Protein AF-W7ATM6-F1 (afdb_monomer_lite)

Radius of gyration: 23.84 Å; chains: 1; bounding box: 84×64×41 Å

Sequence (150 aa):
MFTNIPIAEKISKAQNNLKATQLSTTKANVATNAFDISTGWSVLKYSSDLNVPVQNTFLQGRKIQMPNGDQYNTAYINFANIGNSVFKAQKVFKLEKGKTYNFTWYYQVHVLGGSQASISFNGDVKTATPIDTNNMDDLLPKPYKKNDCS

Foldseek 3Di:
DDDDDDDDDDDDDDPPPPPDQPQDFDDWDDDPDLPQAQTQKTWRGKDFPVPDDVCVQWHGQDWDAAPVGDIDGHTDGDPPPRHDMDTDMDHDRDDDPPDDDDDWDWDADADADPDKDWDDDPNNIDIQDHDDVVDSVNVDTDTDDDDPDD

InterPro domains:
  IPR057034 FNG domain [PF24424] (34-130)

Secondary structure (DSSP, 8-state):
-------------------------PPPPPPSSTT-TTS--EEEEEEETT---HHHHEEEEEEEE-TTS-EEEEEEE--SS--SEEEEEE----PPTT-------EE-----TT--EEEEETTEEEEEPP--TT-GGGGSPEEP-TT---

Structure (mmCIF, N/CA/C/O backbone):
data_AF-W7ATM6-F1
#
_entry.id   AF-W7ATM6-F1
#
loop_
_atom_site.group_PDB
_atom_site.id
_atom_site.type_symbol
_atom_site.label_atom_id
_atom_site.label_alt_id
_atom_site.label_comp_id
_atom_site.label_asym_id
_atom_site.label_entity_id
_atom_site.label_seq_id
_atom_site.pdbx_PDB_ins_code
_atom_site.Cartn_x
_atom_site.Cartn_y
_atom_site.Cartn_z
_atom_site.occupancy
_atom_site.B_iso_or_equiv
_atom_site.auth_seq_id
_atom_site.auth_comp_id
_atom_site.auth_asym_id
_atom_site.auth_atom_id
_atom_site.pdbx_PDB_model_num
ATOM 1 N N . MET A 1 1 ? 65.827 -41.569 -6.349 1.00 37.41 1 MET A N 1
ATOM 2 C CA . MET A 1 1 ? 64.673 -41.170 -5.519 1.00 37.41 1 MET A CA 1
ATOM 3 C C . MET A 1 1 ? 63.421 -41.450 -6.328 1.00 37.41 1 MET A C 1
ATOM 5 O O . MET A 1 1 ? 63.225 -40.800 -7.343 1.00 37.41 1 MET A O 1
ATOM 9 N N . PHE A 1 2 ? 62.647 -42.460 -5.937 1.00 31.86 2 PHE A N 1
ATOM 10 C CA . PHE A 1 2 ? 61.343 -42.768 -6.523 1.00 31.86 2 PHE A CA 1
ATOM 11 C C . PHE A 1 2 ? 60.300 -42.534 -5.434 1.00 31.86 2 PHE A C 1
ATOM 13 O O . PHE A 1 2 ? 60.451 -43.076 -4.341 1.00 31.86 2 PHE A O 1
ATOM 20 N N . THR A 1 3 ? 59.272 -41.735 -5.707 1.00 31.97 3 THR A N 1
ATOM 21 C CA . THR A 1 3 ? 58.129 -41.582 -4.801 1.00 31.97 3 THR A CA 1
ATOM 22 C C . THR A 1 3 ? 56.830 -41.812 -5.562 1.00 31.97 3 THR A C 1
ATOM 24 O O . THR A 1 3 ? 56.414 -40.982 -6.363 1.00 31.97 3 THR A O 1
ATOM 27 N N . ASN A 1 4 ? 56.274 -42.994 -5.299 1.00 31.73 4 ASN A N 1
ATOM 28 C CA . ASN A 1 4 ? 54.874 -43.385 -5.115 1.00 31.73 4 ASN A CA 1
ATOM 29 C C . ASN A 1 4 ? 53.749 -42.710 -5.922 1.00 31.73 4 ASN A C 1
ATOM 31 O O . ASN A 1 4 ? 53.476 -41.522 -5.793 1.00 31.73 4 ASN A O 1
ATOM 35 N N . ILE A 1 5 ? 52.967 -43.571 -6.582 1.00 39.66 5 ILE A N 1
ATOM 36 C CA . ILE A 1 5 ? 51.536 -43.382 -6.880 1.00 39.66 5 ILE A CA 1
ATOM 37 C C . ILE A 1 5 ? 50.728 -43.773 -5.617 1.00 39.66 5 ILE A C 1
ATOM 39 O O . ILE A 1 5 ? 51.183 -44.635 -4.859 1.00 39.66 5 ILE A O 1
ATOM 43 N N . PRO A 1 6 ? 49.525 -43.210 -5.393 1.00 39.78 6 PRO A N 1
ATOM 44 C CA . PRO A 1 6 ? 48.350 -44.077 -5.516 1.00 39.78 6 PRO A CA 1
ATOM 45 C C . PRO A 1 6 ? 47.139 -43.435 -6.218 1.00 39.78 6 PRO A C 1
ATOM 47 O O . PRO A 1 6 ? 46.889 -42.235 -6.158 1.00 39.78 6 PRO A O 1
ATOM 50 N N . ILE A 1 7 ? 46.383 -44.319 -6.867 1.00 41.22 7 ILE A N 1
ATOM 51 C CA . ILE A 1 7 ? 45.044 -44.153 -7.442 1.00 41.22 7 ILE A CA 1
ATOM 52 C C . ILE A 1 7 ? 44.004 -44.182 -6.305 1.00 41.22 7 ILE A C 1
ATOM 54 O O . ILE A 1 7 ? 44.121 -45.023 -5.416 1.00 41.22 7 ILE A O 1
ATOM 58 N N . ALA A 1 8 ? 42.956 -43.351 -6.370 1.00 36.97 8 ALA A N 1
ATOM 59 C CA . ALA A 1 8 ? 41.676 -43.601 -5.694 1.00 36.97 8 ALA A CA 1
ATOM 60 C C . ALA A 1 8 ? 40.500 -42.953 -6.456 1.00 36.97 8 ALA A C 1
ATOM 62 O O . ALA A 1 8 ? 40.632 -41.893 -7.063 1.00 36.97 8 ALA A O 1
ATOM 63 N N . GLU A 1 9 ? 39.374 -43.661 -6.448 1.00 30.31 9 GLU A N 1
ATOM 64 C CA . GLU A 1 9 ? 38.207 -43.600 -7.334 1.00 30.31 9 GLU A CA 1
ATOM 65 C C . GLU A 1 9 ? 37.175 -42.480 -7.061 1.00 30.31 9 GLU A C 1
ATOM 67 O O . GLU A 1 9 ? 37.136 -41.898 -5.983 1.00 30.31 9 GLU A O 1
ATOM 72 N N . LYS A 1 10 ? 36.310 -42.259 -8.078 1.00 34.34 10 LYS A N 1
ATOM 73 C CA . LYS A 1 10 ? 34.868 -41.877 -8.088 1.00 34.34 10 LYS A CA 1
ATOM 74 C C . LYS A 1 10 ? 34.275 -41.255 -6.803 1.00 34.34 10 LYS A C 1
ATOM 76 O O . LYS A 1 10 ? 34.378 -41.804 -5.720 1.00 34.34 10 LYS A O 1
ATOM 81 N N . ILE A 1 11 ? 33.451 -40.206 -6.909 1.00 30.16 11 ILE A N 1
ATOM 82 C CA . ILE A 1 11 ? 31.983 -40.316 -7.082 1.00 30.16 11 ILE A CA 1
ATOM 83 C C . ILE A 1 11 ? 31.399 -38.949 -7.504 1.00 30.16 11 ILE A C 1
ATOM 85 O O . ILE A 1 11 ? 31.775 -37.898 -6.992 1.00 30.16 11 ILE A O 1
ATOM 89 N N . SER A 1 12 ? 30.434 -39.003 -8.427 1.00 31.70 12 SER A N 1
ATOM 90 C CA . SER A 1 12 ? 29.615 -37.910 -8.966 1.00 31.70 12 SER A CA 1
ATOM 91 C C . SER A 1 12 ? 28.931 -37.028 -7.919 1.00 31.70 12 SER A C 1
ATOM 93 O O . SER A 1 12 ? 28.413 -37.563 -6.942 1.00 31.70 12 SER A O 1
ATOM 95 N N . LYS A 1 13 ? 28.698 -35.750 -8.244 1.00 29.31 13 LYS A N 1
ATOM 96 C CA . LYS A 1 13 ? 27.449 -35.054 -7.888 1.00 29.31 13 LYS A CA 1
ATOM 97 C C . LYS A 1 13 ? 27.060 -34.078 -8.997 1.00 29.31 13 LYS A C 1
ATOM 99 O O . LYS A 1 13 ? 27.710 -33.060 -9.206 1.00 29.31 13 LYS A O 1
ATOM 104 N N . ALA A 1 14 ? 25.983 -34.427 -9.698 1.00 33.41 14 ALA A N 1
ATOM 105 C CA . ALA A 1 14 ? 25.214 -33.518 -10.529 1.00 33.41 14 ALA A CA 1
ATOM 106 C C . ALA A 1 14 ? 2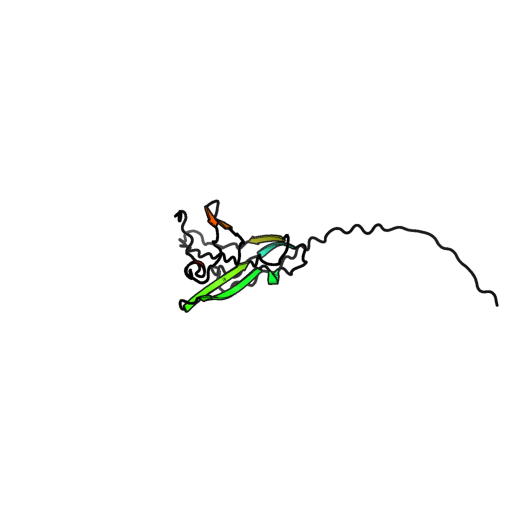4.828 -32.282 -9.702 1.00 33.41 14 ALA A C 1
ATOM 108 O O . ALA A 1 14 ? 24.161 -32.399 -8.670 1.00 33.41 14 ALA A O 1
ATOM 109 N N . GLN A 1 15 ? 25.255 -31.101 -10.142 1.00 32.75 15 GLN A N 1
ATOM 110 C CA . GLN A 1 15 ? 24.774 -29.839 -9.594 1.00 32.75 15 GLN A CA 1
ATOM 111 C C . GLN A 1 15 ? 23.375 -29.577 -10.155 1.00 32.75 15 GLN A C 1
ATOM 113 O O . GLN A 1 15 ? 23.194 -28.896 -11.161 1.00 32.75 15 GLN A O 1
ATOM 118 N N . ASN A 1 16 ? 22.373 -30.149 -9.489 1.00 33.19 16 ASN A N 1
ATOM 119 C CA . ASN A 1 16 ? 20.997 -29.684 -9.588 1.00 33.19 16 ASN A CA 1
ATOM 120 C C . ASN A 1 16 ? 20.947 -28.244 -9.059 1.00 33.19 16 ASN A C 1
ATOM 122 O O . ASN A 1 16 ? 20.846 -28.026 -7.852 1.00 33.19 16 ASN A O 1
ATOM 126 N N . ASN A 1 17 ? 21.018 -27.259 -9.957 1.00 36.03 17 ASN A N 1
ATOM 127 C CA . ASN A 1 17 ? 20.677 -25.869 -9.659 1.00 36.03 17 ASN A CA 1
ATOM 128 C C . ASN A 1 17 ? 19.161 -25.762 -9.446 1.00 36.03 17 ASN A C 1
ATOM 130 O O . ASN A 1 17 ? 18.405 -25.315 -10.308 1.00 36.03 17 ASN A O 1
ATOM 134 N N . LEU A 1 18 ? 18.706 -26.192 -8.271 1.00 35.28 18 LEU A N 1
ATOM 135 C CA . LEU A 1 18 ? 17.411 -25.798 -7.742 1.00 35.28 18 LEU A CA 1
ATOM 136 C C . LEU A 1 18 ? 17.492 -24.300 -7.437 1.00 35.28 18 LEU A C 1
ATOM 138 O O . LEU A 1 18 ? 18.167 -23.896 -6.492 1.00 35.28 18 LEU A O 1
ATOM 142 N N . LYS A 1 19 ? 16.822 -23.480 -8.261 1.00 38.47 19 LYS A N 1
ATOM 143 C CA . LYS A 1 19 ? 16.559 -22.061 -7.980 1.00 38.47 19 LYS A CA 1
ATOM 144 C C . LYS A 1 19 ? 16.073 -21.948 -6.536 1.00 38.47 19 LYS A C 1
ATOM 146 O O . LYS A 1 19 ? 14.965 -22.378 -6.214 1.00 38.47 19 LYS A O 1
ATOM 151 N N . ALA A 1 20 ? 16.926 -21.407 -5.671 1.00 40.81 20 ALA A N 1
ATOM 152 C CA . ALA A 1 20 ? 16.620 -21.199 -4.270 1.00 40.81 20 ALA A CA 1
ATOM 153 C C . ALA A 1 20 ? 15.422 -20.249 -4.176 1.00 40.81 20 ALA A C 1
ATOM 155 O O . ALA A 1 20 ? 15.539 -19.043 -4.372 1.00 40.81 20 ALA A O 1
ATOM 156 N N . THR A 1 21 ? 14.246 -20.802 -3.892 1.00 38.72 21 THR A N 1
ATOM 157 C CA . THR A 1 21 ? 13.105 -20.009 -3.443 1.00 38.72 21 THR A CA 1
ATOM 158 C C . THR A 1 21 ? 13.448 -19.564 -2.027 1.00 38.72 21 THR A C 1
ATOM 160 O O . THR A 1 21 ? 13.240 -20.312 -1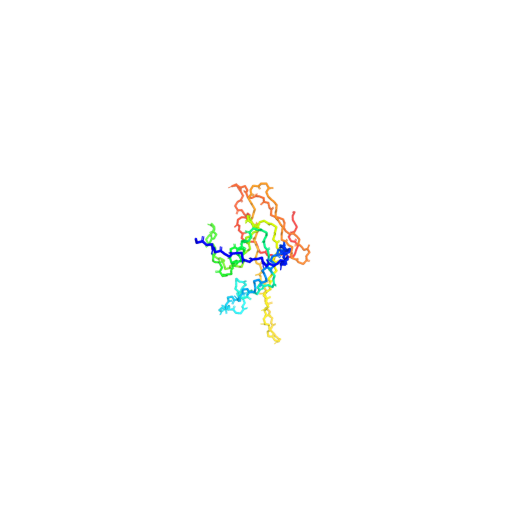.074 1.00 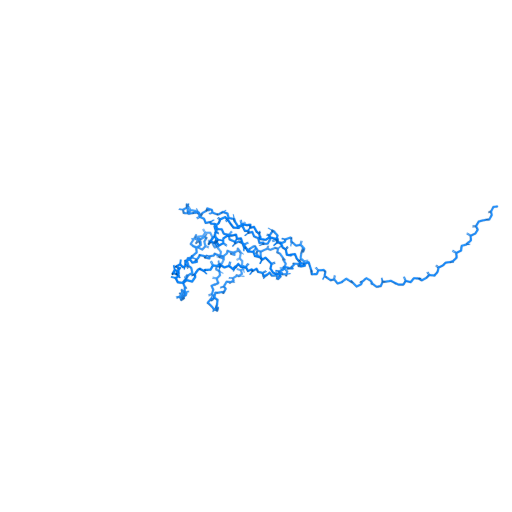38.72 21 THR A O 1
ATOM 163 N N . GLN A 1 22 ? 14.060 -18.387 -1.880 1.00 45.69 22 GLN A N 1
ATOM 164 C CA . GLN A 1 22 ? 14.281 -17.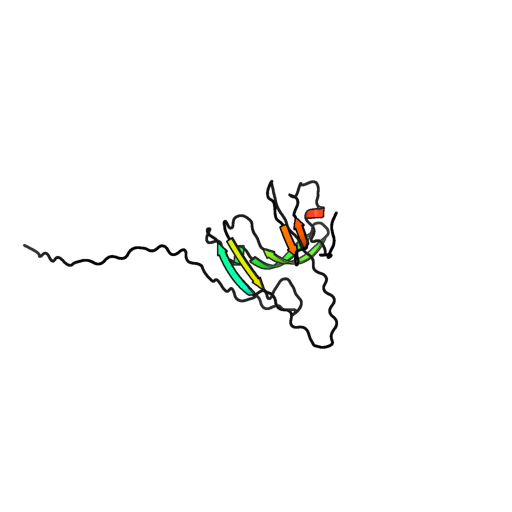792 -0.565 1.00 45.69 22 GLN A CA 1
ATOM 165 C C . GLN A 1 22 ? 12.920 -17.436 0.035 1.00 45.69 22 GLN A C 1
ATOM 167 O O . GLN A 1 22 ? 12.322 -16.417 -0.295 1.00 45.69 22 GLN A O 1
ATOM 172 N N . LEU A 1 23 ? 12.415 -18.293 0.923 1.00 41.19 23 LEU A N 1
ATOM 173 C CA . LEU A 1 23 ? 11.274 -17.977 1.771 1.00 41.19 23 LEU A CA 1
ATOM 174 C C . LEU A 1 23 ? 11.743 -16.977 2.843 1.00 41.19 23 LEU A C 1
ATOM 176 O O . LEU A 1 23 ? 12.021 -17.331 3.985 1.00 41.19 23 LEU A O 1
ATOM 180 N N . SER A 1 24 ? 11.918 -15.715 2.457 1.00 47.84 24 SER A N 1
ATOM 181 C CA . SER A 1 24 ? 12.296 -14.647 3.380 1.00 47.84 24 SER A CA 1
ATOM 182 C C . SER A 1 24 ? 11.059 -14.171 4.139 1.00 47.84 24 SER A C 1
ATOM 184 O O . SER A 1 24 ? 10.384 -13.226 3.733 1.00 47.84 24 SER A O 1
ATOM 186 N N . THR A 1 25 ? 10.741 -14.824 5.257 1.00 44.78 25 THR A N 1
ATOM 187 C CA . THR A 1 25 ? 9.828 -14.263 6.261 1.00 44.78 25 THR A CA 1
ATOM 188 C C . THR A 1 25 ? 10.548 -13.150 7.016 1.00 44.78 25 THR A C 1
ATOM 190 O O . THR A 1 25 ? 11.182 -13.385 8.045 1.00 44.78 25 THR A O 1
ATOM 193 N N . THR A 1 26 ? 10.485 -11.925 6.496 1.00 55.53 26 THR A N 1
ATOM 194 C CA . THR A 1 26 ? 10.943 -10.740 7.230 1.00 55.53 26 THR A CA 1
ATOM 195 C C . THR A 1 26 ? 9.950 -10.433 8.346 1.00 55.53 26 THR A C 1
ATOM 197 O O . THR A 1 26 ? 8.742 -10.337 8.112 1.00 55.53 26 THR A O 1
ATOM 200 N N . LYS A 1 27 ? 10.460 -10.306 9.575 1.00 53.97 27 LYS A N 1
ATOM 201 C CA . LYS A 1 27 ? 9.676 -9.988 10.774 1.00 53.97 27 LYS A CA 1
ATOM 202 C C . LYS A 1 27 ? 8.977 -8.635 10.574 1.00 53.97 27 LYS A C 1
ATOM 204 O O . LYS A 1 27 ? 9.615 -7.676 10.153 1.00 53.97 27 LYS A O 1
ATOM 209 N N . ALA A 1 28 ? 7.672 -8.571 10.840 1.00 60.31 28 ALA A N 1
ATOM 210 C CA . ALA A 1 28 ? 6.888 -7.347 10.690 1.00 60.31 28 ALA A CA 1
ATOM 211 C C . ALA A 1 28 ? 7.460 -6.216 11.564 1.00 60.31 28 ALA A C 1
ATOM 213 O O . ALA A 1 28 ? 7.780 -6.445 12.734 1.00 60.31 28 ALA A O 1
ATOM 214 N N . ASN A 1 29 ? 7.545 -4.995 11.026 1.00 61.12 29 ASN A N 1
ATOM 215 C CA . ASN A 1 29 ? 7.821 -3.815 11.846 1.00 61.12 29 ASN A CA 1
ATOM 216 C C . ASN A 1 29 ? 6.666 -3.638 12.839 1.00 61.12 29 ASN A C 1
ATOM 218 O O . ASN A 1 29 ? 5.500 -3.637 12.434 1.00 61.12 29 ASN A O 1
ATOM 222 N N . VAL A 1 30 ? 6.987 -3.530 14.133 1.00 62.09 30 VAL A N 1
ATOM 223 C CA . VAL A 1 30 ? 5.987 -3.394 15.201 1.00 62.09 30 VAL A CA 1
ATOM 224 C C . VAL A 1 30 ? 5.215 -2.095 14.981 1.00 62.09 30 VAL A C 1
ATOM 226 O O . VAL A 1 30 ? 5.798 -1.014 14.980 1.00 62.09 30 VAL A O 1
ATOM 229 N N . ALA A 1 31 ? 3.906 -2.210 14.766 1.00 61.72 31 ALA A N 1
ATOM 230 C CA . ALA A 1 31 ? 3.038 -1.054 14.605 1.00 61.72 31 ALA A CA 1
ATOM 231 C C . ALA A 1 31 ? 2.904 -0.321 15.948 1.00 61.72 31 ALA A C 1
ATOM 233 O O . ALA A 1 31 ? 2.556 -0.933 16.957 1.00 61.72 31 ALA A O 1
ATOM 234 N N . THR A 1 32 ? 3.162 0.985 15.962 1.00 62.91 32 THR A N 1
ATOM 235 C CA . THR A 1 32 ? 2.968 1.842 17.146 1.00 62.91 32 THR A CA 1
ATOM 236 C C . THR A 1 32 ? 1.495 2.197 17.367 1.00 62.91 32 THR A C 1
ATOM 238 O O . THR A 1 32 ? 1.093 2.506 18.484 1.00 62.91 32 THR A O 1
ATOM 241 N N . ASN A 1 33 ? 0.676 2.101 16.316 1.00 77.56 33 ASN A N 1
ATOM 242 C CA . ASN A 1 33 ? -0.778 2.228 16.341 1.00 77.56 33 ASN A CA 1
ATOM 243 C C . ASN A 1 33 ? -1.394 1.002 15.647 1.00 77.56 33 ASN A C 1
ATOM 245 O O . ASN A 1 33 ? -1.015 0.663 14.525 1.00 77.56 33 ASN A O 1
ATOM 249 N N . ALA A 1 34 ? -2.363 0.347 16.295 1.00 77.50 34 ALA A N 1
ATOM 250 C CA . ALA A 1 34 ? -3.016 -0.859 15.781 1.00 77.50 34 ALA A CA 1
ATOM 251 C C . ALA A 1 34 ? -3.678 -0.665 14.400 1.00 77.50 34 ALA A C 1
ATOM 253 O O . ALA A 1 34 ? -3.799 -1.628 13.638 1.00 77.50 34 ALA A O 1
ATOM 254 N N . PHE A 1 35 ? -4.058 0.570 14.062 1.00 83.62 35 PHE A N 1
ATOM 255 C CA . PHE A 1 35 ? -4.716 0.927 12.804 1.00 83.62 35 PHE A CA 1
ATOM 256 C C . PHE A 1 35 ? -3.797 1.594 11.775 1.00 83.62 35 PHE A C 1
ATOM 258 O O . PHE A 1 35 ? -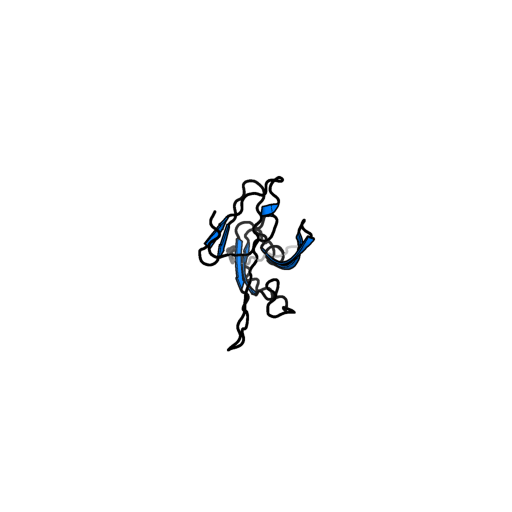4.256 1.919 10.683 1.00 83.62 35 PHE A O 1
ATOM 265 N N . ASP A 1 36 ? -2.504 1.761 12.063 1.00 87.75 36 ASP A N 1
ATOM 266 C CA . ASP A 1 36 ? -1.559 2.279 11.072 1.00 87.75 36 ASP A CA 1
ATOM 267 C C . ASP A 1 36 ? -1.362 1.257 9.941 1.00 87.75 36 ASP A C 1
ATOM 269 O O . ASP A 1 36 ? -0.761 0.195 10.128 1.00 87.75 36 ASP A O 1
ATOM 273 N N . ILE A 1 37 ? -1.892 1.573 8.757 1.00 88.06 37 ILE A N 1
ATOM 274 C CA . ILE A 1 37 ? -1.793 0.737 7.555 1.00 88.06 37 ILE A CA 1
ATOM 275 C C . ILE A 1 37 ? -0.365 0.644 7.021 1.00 88.06 37 ILE A C 1
ATOM 277 O O . ILE A 1 37 ? -0.061 -0.288 6.285 1.00 88.06 37 ILE A O 1
ATOM 281 N N . SER A 1 38 ? 0.528 1.567 7.374 1.00 92.38 38 SER A N 1
ATOM 282 C CA . SER A 1 38 ? 1.876 1.594 6.810 1.00 92.38 38 SER A CA 1
ATOM 283 C C . SER A 1 38 ? 2.807 0.527 7.391 1.00 92.38 38 SER A C 1
ATOM 285 O O . SER A 1 38 ? 3.789 0.157 6.751 1.00 92.38 38 SER A O 1
ATOM 287 N N . THR A 1 39 ? 2.498 -0.002 8.576 1.00 93.12 39 THR A N 1
ATOM 288 C CA . THR A 1 39 ? 3.345 -0.936 9.337 1.00 93.12 39 THR A CA 1
ATOM 289 C C . THR A 1 39 ? 2.597 -2.219 9.714 1.00 93.12 39 THR A C 1
ATOM 291 O O . THR A 1 39 ? 1.407 -2.367 9.433 1.00 93.12 39 THR A O 1
ATOM 294 N N . GLY A 1 40 ? 3.268 -3.187 10.345 1.00 91.81 40 GLY A N 1
ATOM 295 C CA . GLY A 1 40 ? 2.641 -4.420 10.838 1.00 91.81 40 GLY A CA 1
ATOM 296 C C . GLY A 1 40 ? 2.228 -5.429 9.759 1.00 91.81 40 GLY A C 1
ATOM 297 O O . GLY A 1 40 ? 1.383 -6.285 10.022 1.00 91.81 40 GLY A O 1
ATOM 298 N N . TRP A 1 41 ? 2.795 -5.343 8.555 1.00 94.50 41 TRP A N 1
ATOM 299 C CA . TRP A 1 41 ? 2.603 -6.340 7.504 1.00 94.50 41 TRP A CA 1
ATOM 300 C C . TRP A 1 41 ? 3.573 -7.505 7.671 1.00 94.50 41 TRP A C 1
ATOM 302 O O . TRP A 1 41 ? 4.777 -7.315 7.862 1.00 94.50 41 TRP A O 1
ATOM 312 N N . SER A 1 42 ? 3.048 -8.714 7.520 1.00 94.38 42 SER A N 1
ATOM 313 C CA . SER A 1 42 ? 3.822 -9.948 7.423 1.00 94.38 42 SER A CA 1
ATOM 314 C C . SER A 1 42 ? 4.009 -10.310 5.955 1.00 94.38 42 SER A C 1
ATOM 316 O O . SER A 1 42 ? 3.022 -10.499 5.242 1.00 94.38 42 SER A O 1
ATOM 318 N N . VAL A 1 43 ? 5.257 -10.421 5.495 1.00 95.50 43 VAL A N 1
ATOM 319 C CA . VAL A 1 43 ? 5.547 -10.955 4.158 1.00 95.50 43 VAL A CA 1
ATOM 320 C C . VAL A 1 43 ? 5.428 -12.474 4.219 1.00 95.50 43 VAL A C 1
ATOM 322 O O . VAL A 1 43 ? 6.178 -13.141 4.925 1.00 95.50 43 VAL A O 1
ATOM 325 N N . LEU A 1 44 ? 4.447 -13.009 3.498 1.00 95.88 44 LEU A N 1
ATOM 326 C CA . LEU A 1 44 ? 4.110 -14.432 3.469 1.00 95.88 44 LEU A CA 1
ATOM 327 C C . LEU A 1 44 ? 4.865 -15.180 2.368 1.00 95.88 44 LEU A C 1
ATOM 329 O O . LEU A 1 44 ? 5.130 -16.372 2.495 1.00 95.88 44 LEU A O 1
ATOM 333 N N . LYS A 1 45 ? 5.160 -14.497 1.258 1.00 95.38 45 LYS A N 1
ATOM 334 C CA . LYS A 1 45 ? 5.908 -15.055 0.132 1.00 95.38 45 LYS A CA 1
ATOM 335 C C . LYS A 1 45 ? 6.648 -13.941 -0.584 1.00 95.38 45 LYS A C 1
ATOM 337 O O . LYS A 1 45 ? 6.056 -12.906 -0.881 1.00 95.38 45 LYS A O 1
ATOM 342 N N . TYR A 1 46 ? 7.906 -14.190 -0.907 1.00 95.06 46 TYR A N 1
ATOM 343 C CA . TYR A 1 46 ? 8.673 -13.346 -1.800 1.00 95.06 46 TYR A CA 1
ATOM 344 C C . TYR A 1 46 ? 9.651 -14.193 -2.614 1.00 95.06 46 TYR A C 1
ATOM 346 O O . TYR A 1 46 ? 10.237 -15.133 -2.086 1.00 95.06 46 TYR A O 1
ATOM 354 N N . SER A 1 47 ? 9.803 -13.882 -3.894 1.00 94.00 47 SER A N 1
ATOM 355 C CA . SER A 1 47 ? 10.860 -14.413 -4.756 1.00 94.00 47 SER A CA 1
ATOM 356 C C . SER A 1 47 ? 11.084 -13.447 -5.912 1.00 94.00 47 SER A C 1
ATOM 358 O O . SER A 1 47 ? 10.103 -12.916 -6.425 1.00 94.00 47 SER A O 1
ATOM 360 N N . SER A 1 48 ? 12.330 -13.282 -6.345 1.00 94.38 48 SER A N 1
ATOM 361 C CA . SER A 1 48 ? 12.736 -12.503 -7.521 1.00 94.38 48 SER A CA 1
ATOM 362 C C . SER A 1 48 ? 13.836 -13.274 -8.248 1.00 94.38 48 SER A C 1
ATOM 364 O O . SER A 1 48 ? 14.733 -13.811 -7.596 1.00 94.38 48 SER A O 1
ATOM 366 N N . ASP A 1 49 ? 13.785 -13.341 -9.577 1.00 95.38 49 ASP A N 1
ATOM 367 C CA . ASP A 1 49 ? 14.853 -13.944 -10.388 1.00 95.38 49 ASP A CA 1
ATOM 368 C C . ASP A 1 49 ? 16.122 -13.077 -10.479 1.00 95.38 49 ASP A C 1
ATOM 370 O O . ASP A 1 49 ? 17.181 -13.582 -10.849 1.00 95.38 49 ASP A O 1
ATOM 374 N N . LEU A 1 50 ? 16.041 -11.809 -10.067 1.00 94.06 50 LEU A N 1
ATOM 375 C CA . LEU A 1 50 ? 17.169 -10.882 -9.966 1.00 94.06 50 LEU A CA 1
ATOM 376 C C . LEU A 1 50 ? 17.799 -10.841 -8.565 1.00 94.06 50 LEU A C 1
ATOM 378 O O . LEU A 1 50 ? 18.662 -10.005 -8.308 1.00 94.06 50 LEU A O 1
ATOM 382 N N . ASN A 1 51 ? 17.377 -11.720 -7.646 1.00 89.44 51 ASN A N 1
ATOM 383 C CA . ASN A 1 51 ? 17.846 -11.761 -6.253 1.00 89.44 51 ASN A CA 1
ATOM 384 C C . ASN A 1 51 ? 17.728 -10.409 -5.518 1.00 89.44 51 ASN A C 1
ATOM 386 O O . ASN A 1 51 ? 18.495 -10.126 -4.595 1.00 89.44 51 ASN A O 1
ATOM 390 N N . VAL A 1 52 ? 16.768 -9.563 -5.910 1.00 92.38 52 VAL A N 1
ATOM 391 C CA . VAL A 1 52 ? 16.521 -8.288 -5.227 1.00 92.38 52 VAL A CA 1
ATOM 392 C C . VAL A 1 52 ? 16.021 -8.587 -3.813 1.00 92.38 52 VAL A C 1
ATOM 394 O O . VAL A 1 52 ? 15.062 -9.345 -3.675 1.00 92.38 52 VAL A O 1
ATOM 397 N N . PRO A 1 53 ? 16.605 -8.009 -2.751 1.00 92.25 53 PRO A N 1
ATOM 398 C CA . PRO A 1 53 ? 16.135 -8.247 -1.392 1.00 92.25 53 PRO A CA 1
ATOM 399 C C . PRO A 1 53 ? 14.707 -7.741 -1.165 1.00 92.25 53 PRO A C 1
ATOM 401 O O . PRO A 1 53 ? 14.331 -6.676 -1.653 1.00 92.25 53 PRO A O 1
ATOM 404 N N . VAL A 1 54 ? 13.921 -8.459 -0.359 1.00 93.19 54 VAL A N 1
ATOM 405 C CA . VAL A 1 54 ? 12.517 -8.099 -0.079 1.00 93.19 54 VAL A CA 1
ATOM 406 C C . VAL A 1 54 ? 12.367 -6.694 0.502 1.00 93.19 54 VAL A C 1
ATOM 408 O O . VAL A 1 54 ? 11.409 -6.006 0.171 1.00 93.19 54 VAL A O 1
ATOM 411 N N . GLN A 1 55 ? 13.325 -6.232 1.307 1.00 92.00 55 GLN A N 1
ATOM 412 C CA . GLN A 1 55 ? 13.324 -4.883 1.875 1.00 92.00 55 GLN A CA 1
ATOM 413 C C . GLN A 1 55 ? 13.483 -3.771 0.826 1.00 92.00 55 GLN A C 1
ATOM 415 O O . GLN A 1 55 ? 13.129 -2.633 1.103 1.00 92.00 55 GLN A O 1
ATOM 420 N N . ASN A 1 56 ? 13.975 -4.087 -0.375 1.00 91.12 56 ASN A N 1
ATOM 421 C CA . ASN A 1 56 ? 14.049 -3.137 -1.489 1.00 91.12 56 ASN A CA 1
ATOM 422 C C . ASN A 1 56 ? 12.766 -3.159 -2.338 1.00 91.12 56 ASN A C 1
ATOM 424 O O . ASN A 1 56 ? 12.484 -2.209 -3.066 1.00 91.12 56 ASN A O 1
ATOM 428 N N . THR A 1 57 ? 11.986 -4.237 -2.236 1.00 93.19 57 THR A N 1
ATOM 429 C CA . THR A 1 57 ? 10.710 -4.420 -2.937 1.00 93.19 57 THR A CA 1
ATOM 430 C C . THR A 1 57 ? 9.538 -3.926 -2.094 1.00 93.19 57 THR A C 1
ATOM 432 O O . THR A 1 57 ? 8.616 -3.331 -2.635 1.00 93.19 57 THR A O 1
ATOM 435 N N . PHE A 1 58 ? 9.550 -4.137 -0.777 1.00 95.75 58 PHE A N 1
ATOM 436 C CA . PHE A 1 58 ? 8.448 -3.782 0.114 1.00 95.75 58 PHE A CA 1
ATOM 437 C C . PHE A 1 58 ? 8.924 -2.964 1.314 1.00 95.75 58 PHE A C 1
ATOM 439 O O . PHE A 1 58 ? 9.634 -3.462 2.189 1.00 95.75 58 PHE A O 1
ATOM 446 N N . LEU A 1 59 ? 8.480 -1.710 1.366 1.00 94.06 59 LEU A N 1
ATOM 447 C CA . LEU A 1 59 ? 8.789 -0.759 2.426 1.00 94.06 59 LEU A CA 1
ATOM 448 C C . LEU A 1 59 ? 7.562 -0.550 3.311 1.00 94.06 59 LEU A C 1
ATOM 450 O O . LEU A 1 59 ? 6.469 -0.266 2.825 1.00 94.06 59 LEU A O 1
ATOM 454 N N . GLN A 1 60 ? 7.760 -0.650 4.621 1.00 94.19 60 GLN A N 1
ATOM 455 C CA . GLN A 1 60 ? 6.745 -0.363 5.632 1.00 94.19 60 GLN A CA 1
ATOM 456 C C . GLN A 1 60 ? 7.103 0.921 6.381 1.00 94.19 60 GLN A C 1
ATOM 458 O O . GLN A 1 60 ? 8.277 1.163 6.654 1.00 94.19 60 GLN A O 1
ATOM 463 N N . GLY A 1 61 ? 6.102 1.717 6.752 1.00 92.44 61 GLY A N 1
ATOM 464 C CA . GLY A 1 61 ? 6.288 2.962 7.501 1.00 92.44 61 GLY A CA 1
ATOM 465 C C . GLY A 1 61 ? 6.912 4.089 6.677 1.00 92.44 61 GLY A C 1
ATOM 466 O O . GLY A 1 61 ? 7.504 5.008 7.244 1.00 92.44 61 GLY A O 1
ATOM 467 N N . ARG A 1 62 ? 6.818 4.027 5.341 1.00 90.94 62 ARG A N 1
ATOM 468 C CA . ARG A 1 62 ? 7.387 5.056 4.467 1.00 90.94 62 ARG A CA 1
ATOM 469 C C . ARG A 1 62 ? 6.533 6.317 4.547 1.00 90.94 62 ARG A C 1
ATOM 471 O O . ARG A 1 62 ? 5.365 6.296 4.160 1.00 90.94 62 ARG A O 1
ATOM 478 N N . LYS A 1 63 ? 7.136 7.415 4.995 1.00 90.62 63 LYS A N 1
ATOM 479 C CA . LYS A 1 63 ? 6.535 8.749 4.938 1.00 90.62 63 LYS A CA 1
ATOM 480 C C . LYS A 1 63 ? 6.743 9.349 3.556 1.00 90.62 63 LYS A C 1
ATOM 482 O O . LYS A 1 63 ? 7.861 9.325 3.041 1.00 90.62 63 LYS A O 1
ATOM 487 N N . ILE A 1 64 ? 5.681 9.880 2.971 1.00 88.06 64 ILE A N 1
ATOM 488 C CA . ILE A 1 64 ? 5.734 10.630 1.717 1.00 88.06 64 ILE A CA 1
ATOM 489 C C . ILE A 1 64 ? 5.064 11.982 1.922 1.00 88.06 64 ILE A C 1
ATOM 491 O O . ILE A 1 64 ? 4.037 12.062 2.592 1.00 88.06 64 ILE A O 1
ATOM 495 N N . GLN A 1 65 ? 5.663 13.022 1.352 1.00 88.06 65 GLN A N 1
ATOM 496 C CA . GLN A 1 65 ? 5.081 14.353 1.267 1.00 88.06 65 GLN A CA 1
ATOM 497 C C . GLN A 1 65 ? 4.752 14.627 -0.196 1.00 88.06 65 GLN A C 1
ATOM 499 O O . GLN A 1 65 ? 5.600 14.429 -1.068 1.00 88.06 65 GLN A O 1
ATOM 504 N N . MET A 1 66 ? 3.517 15.034 -0.451 1.00 83.69 66 MET A N 1
ATOM 505 C CA . MET A 1 66 ? 3.021 15.322 -1.790 1.00 83.69 66 MET A CA 1
ATOM 506 C C . MET A 1 66 ? 3.264 16.786 -2.176 1.00 83.69 66 MET A C 1
ATOM 508 O O . MET A 1 66 ? 3.437 17.627 -1.290 1.00 83.69 66 MET A O 1
ATOM 512 N N . PRO A 1 67 ? 3.247 17.126 -3.480 1.00 79.44 67 PRO A N 1
ATOM 513 C CA . PRO A 1 67 ? 3.399 18.509 -3.942 1.00 79.44 67 PRO A CA 1
ATOM 514 C C . PRO A 1 67 ? 2.370 19.483 -3.348 1.00 79.44 67 PRO A C 1
ATOM 516 O O . PRO A 1 67 ? 2.670 20.659 -3.172 1.00 79.44 67 PRO A O 1
ATOM 519 N N . ASN A 1 68 ? 1.179 18.992 -2.992 1.00 81.81 68 ASN A N 1
ATOM 520 C CA . ASN A 1 68 ? 0.130 19.771 -2.331 1.00 81.81 68 ASN A CA 1
ATOM 521 C C . ASN A 1 68 ? 0.371 19.994 -0.819 1.00 81.81 68 ASN A C 1
ATOM 523 O O . ASN A 1 68 ? -0.438 20.645 -0.165 1.00 81.81 68 ASN A O 1
ATOM 527 N N . GLY A 1 69 ? 1.465 19.465 -0.259 1.00 85.50 69 GLY A N 1
ATOM 528 C CA . GLY A 1 69 ? 1.830 19.587 1.154 1.00 85.50 69 GLY A CA 1
ATOM 529 C C . GLY A 1 69 ? 1.332 18.451 2.052 1.00 85.50 69 GLY A C 1
ATOM 530 O O . GLY A 1 69 ? 1.813 18.336 3.182 1.00 85.50 69 GLY A O 1
ATOM 531 N N . ASP A 1 70 ? 0.443 17.583 1.564 1.00 86.88 70 ASP A N 1
ATOM 532 C CA . ASP A 1 70 ? -0.089 16.470 2.351 1.00 86.88 70 ASP A CA 1
ATOM 533 C C . ASP A 1 70 ? 1.000 15.452 2.703 1.00 86.88 70 ASP A C 1
ATOM 535 O O . ASP A 1 70 ? 1.902 15.168 1.909 1.00 86.88 70 ASP A O 1
ATOM 539 N N . GLN A 1 71 ? 0.877 14.843 3.884 1.00 89.44 71 GLN A N 1
ATOM 540 C CA . GLN A 1 71 ? 1.771 13.785 4.346 1.00 89.44 71 GLN A CA 1
ATOM 541 C C . GLN A 1 71 ? 1.019 12.471 4.528 1.00 89.44 71 GLN A C 1
ATOM 543 O O . GLN A 1 71 ? -0.012 12.418 5.197 1.00 89.44 71 GLN A O 1
ATOM 548 N N . TYR A 1 72 ? 1.584 11.390 3.993 1.00 88.00 72 TYR A N 1
ATOM 549 C CA . TYR A 1 72 ? 1.008 10.051 4.086 1.00 88.00 72 TYR A CA 1
ATOM 550 C C . TYR A 1 72 ? 2.025 9.059 4.656 1.00 88.00 72 TYR A C 1
ATOM 552 O O . TYR A 1 72 ? 3.189 9.031 4.251 1.00 88.00 72 TYR A O 1
ATOM 560 N N . ASN A 1 73 ? 1.566 8.196 5.563 1.00 90.12 73 ASN A N 1
ATOM 561 C CA . ASN A 1 73 ? 2.294 6.995 5.964 1.00 90.12 73 ASN A CA 1
ATOM 562 C C . ASN A 1 73 ? 1.856 5.843 5.059 1.00 90.12 73 ASN A C 1
ATOM 564 O O . ASN A 1 73 ? 0.665 5.550 4.958 1.00 90.12 73 ASN A O 1
ATOM 568 N N . THR A 1 74 ? 2.806 5.166 4.420 1.00 91.56 74 THR A N 1
ATOM 569 C CA . THR A 1 74 ? 2.506 4.183 3.373 1.00 91.56 74 THR A CA 1
ATOM 570 C C . THR A 1 74 ? 3.217 2.853 3.576 1.00 91.56 74 THR A C 1
ATOM 572 O O . THR A 1 74 ? 4.361 2.788 4.034 1.00 91.56 74 THR A O 1
ATOM 575 N N . ALA A 1 75 ? 2.511 1.781 3.218 1.00 93.69 75 ALA A N 1
ATOM 576 C CA . ALA A 1 75 ? 3.116 0.509 2.861 1.00 93.69 75 ALA A CA 1
ATOM 577 C C . ALA A 1 75 ? 3.285 0.519 1.339 1.00 93.69 75 ALA A C 1
ATOM 579 O O . ALA A 1 75 ? 2.309 0.677 0.607 1.00 93.69 75 ALA A O 1
ATOM 580 N N . TYR A 1 76 ? 4.524 0.418 0.872 1.00 93.06 76 TYR A N 1
ATOM 581 C CA . TYR A 1 76 ? 4.891 0.661 -0.518 1.00 93.06 76 TYR A CA 1
ATOM 582 C C . TYR A 1 76 ? 5.516 -0.584 -1.136 1.00 93.06 76 TYR A C 1
ATOM 584 O O . TYR A 1 76 ? 6.418 -1.177 -0.547 1.00 93.06 76 TYR A O 1
ATOM 592 N N . ILE A 1 77 ? 5.060 -0.944 -2.335 1.00 92.81 77 ILE A N 1
ATOM 593 C CA . ILE A 1 77 ? 5.636 -2.018 -3.142 1.00 92.81 77 ILE A CA 1
ATOM 594 C C . ILE A 1 77 ? 6.295 -1.385 -4.370 1.00 92.81 77 ILE A C 1
ATOM 596 O O . ILE A 1 77 ? 5.610 -0.790 -5.200 1.00 92.81 77 ILE A O 1
ATOM 600 N N . ASN A 1 78 ? 7.610 -1.542 -4.501 1.00 90.38 78 ASN A N 1
ATOM 601 C CA . ASN A 1 78 ? 8.310 -1.314 -5.755 1.00 90.38 78 ASN A CA 1
ATOM 602 C C . ASN A 1 78 ? 8.141 -2.547 -6.646 1.00 90.38 78 ASN A C 1
ATOM 604 O O . ASN A 1 78 ? 8.557 -3.635 -6.266 1.00 90.38 78 ASN A O 1
ATOM 608 N N . PHE A 1 79 ? 7.581 -2.376 -7.838 1.00 86.75 79 PHE A N 1
ATOM 609 C CA . PHE A 1 79 ? 7.478 -3.439 -8.842 1.00 86.75 79 PHE A CA 1
ATOM 610 C C . PHE A 1 79 ? 8.345 -3.172 -10.083 1.00 86.75 79 PHE A C 1
ATOM 612 O O . PHE A 1 79 ? 8.283 -3.927 -11.050 1.00 86.75 79 PHE A O 1
ATOM 619 N N . ALA A 1 80 ? 9.182 -2.129 -10.059 1.00 86.69 80 ALA A N 1
ATOM 620 C CA . ALA A 1 80 ? 10.128 -1.819 -11.126 1.00 86.69 80 ALA A CA 1
ATOM 621 C C . ALA A 1 80 ? 11.507 -2.441 -10.852 1.00 86.69 80 ALA A C 1
ATOM 623 O O . ALA A 1 80 ? 11.992 -2.425 -9.720 1.00 86.69 80 ALA A O 1
ATOM 624 N N . ASN A 1 81 ? 12.165 -2.937 -11.907 1.00 87.50 81 ASN A N 1
ATOM 625 C CA . ASN A 1 81 ? 13.530 -3.485 -11.870 1.00 87.50 81 ASN A CA 1
ATOM 626 C C . ASN A 1 81 ? 13.737 -4.652 -10.883 1.00 87.50 81 ASN A C 1
ATOM 628 O O . ASN A 1 81 ? 14.840 -4.856 -10.382 1.00 87.50 81 ASN A O 1
ATOM 632 N N . ILE A 1 82 ? 12.686 -5.434 -10.616 1.00 90.50 82 ILE A N 1
ATOM 633 C CA . ILE A 1 82 ? 12.741 -6.627 -9.750 1.00 90.50 82 ILE A CA 1
ATOM 634 C C . ILE A 1 82 ? 12.642 -7.948 -10.529 1.00 90.50 82 ILE A C 1
ATOM 636 O O . ILE A 1 82 ? 12.566 -9.016 -9.924 1.00 90.50 82 ILE A O 1
ATOM 640 N N . GLY A 1 83 ? 12.630 -7.877 -11.863 1.00 89.38 83 GLY A N 1
ATOM 641 C CA . GLY A 1 83 ? 12.479 -9.034 -12.745 1.00 89.38 83 GLY A CA 1
ATOM 642 C C . GLY A 1 83 ? 11.156 -9.769 -12.538 1.00 89.38 83 GLY A C 1
ATOM 643 O O . GLY A 1 83 ? 10.166 -9.174 -12.101 1.00 89.38 83 GLY A O 1
ATOM 644 N N . ASN A 1 84 ? 11.130 -11.070 -12.827 1.00 92.31 84 ASN A N 1
ATOM 645 C CA . ASN A 1 84 ? 9.953 -11.887 -12.550 1.00 92.31 84 ASN A CA 1
ATOM 646 C C . ASN A 1 84 ? 9.900 -12.187 -11.057 1.00 92.31 84 ASN A C 1
ATOM 648 O O . ASN A 1 84 ? 10.704 -12.957 -10.522 1.00 92.31 84 ASN A O 1
ATOM 652 N N . SER A 1 85 ? 8.929 -11.572 -10.390 1.00 92.62 85 SER A N 1
ATOM 653 C CA . SER A 1 85 ? 8.791 -11.652 -8.945 1.00 92.62 85 SER A CA 1
ATOM 654 C C . SER A 1 85 ? 7.413 -12.128 -8.512 1.00 92.62 85 SER A C 1
ATOM 656 O O . SER A 1 85 ? 6.400 -11.855 -9.150 1.00 92.62 85 SER A O 1
ATOM 658 N N . VAL A 1 86 ? 7.375 -12.814 -7.373 1.00 94.56 86 VAL A N 1
ATOM 659 C CA . VAL A 1 86 ? 6.142 -13.138 -6.653 1.00 94.56 86 VAL A CA 1
ATOM 660 C C . VAL A 1 86 ? 6.232 -12.478 -5.293 1.00 94.56 86 VAL A C 1
ATOM 662 O O . VAL A 1 86 ? 7.216 -12.669 -4.586 1.00 94.56 86 VAL A O 1
ATOM 665 N N . PHE A 1 87 ? 5.199 -11.741 -4.904 1.00 94.44 87 PHE A N 1
ATOM 666 C CA . PHE A 1 87 ? 5.109 -11.103 -3.596 1.00 94.44 87 PHE A CA 1
ATOM 667 C C . PHE A 1 87 ? 3.719 -11.326 -2.997 1.00 94.44 87 PHE A C 1
ATOM 669 O O . PHE A 1 87 ? 2.704 -11.178 -3.676 1.00 94.44 87 PHE A O 1
ATOM 676 N N . LYS A 1 88 ? 3.668 -11.692 -1.716 1.00 95.50 88 LYS A N 1
ATOM 677 C CA . LYS A 1 88 ? 2.438 -11.799 -0.929 1.00 95.50 88 LYS A CA 1
ATOM 678 C C . LYS A 1 88 ? 2.710 -11.288 0.477 1.00 95.50 88 LYS A C 1
ATOM 680 O O . LYS A 1 88 ? 3.586 -11.819 1.158 1.00 95.50 88 LYS A O 1
ATOM 685 N N . ALA A 1 89 ? 1.913 -10.332 0.936 1.00 95.94 89 ALA A N 1
ATOM 686 C CA . ALA A 1 89 ? 1.934 -9.848 2.310 1.00 95.94 89 ALA A CA 1
ATOM 687 C C . ALA A 1 89 ? 0.521 -9.770 2.892 1.00 95.94 89 ALA A C 1
ATOM 689 O O . ALA A 1 89 ? -0.468 -9.738 2.159 1.00 95.94 89 ALA A O 1
ATOM 690 N N . GLN A 1 90 ? 0.435 -9.762 4.218 1.00 95.00 90 GLN A N 1
ATOM 691 C CA . GLN A 1 90 ? -0.821 -9.664 4.950 1.00 95.00 90 GLN A CA 1
ATOM 692 C C . GLN A 1 90 ? -0.658 -8.771 6.177 1.00 95.00 90 GLN A C 1
ATOM 694 O O . GLN A 1 90 ? 0.308 -8.901 6.928 1.00 95.00 90 GLN A O 1
ATOM 699 N N . LYS A 1 91 ? -1.652 -7.916 6.410 1.00 92.06 91 LYS A N 1
ATOM 700 C CA . LYS A 1 91 ? -1.879 -7.237 7.683 1.00 92.06 91 LYS A CA 1
ATOM 701 C C . LYS A 1 91 ? -3.234 -7.676 8.225 1.00 92.06 91 LYS A C 1
ATOM 703 O O . LYS A 1 91 ? -4.202 -7.776 7.475 1.00 92.06 91 LYS A O 1
ATOM 708 N N . VAL A 1 92 ? -3.289 -7.949 9.524 1.00 90.75 92 VAL A N 1
ATOM 709 C CA . VAL A 1 92 ? -4.518 -8.329 10.227 1.00 90.75 92 VAL A CA 1
ATOM 710 C C . VAL A 1 92 ? -4.833 -7.250 11.253 1.00 90.75 92 VAL A C 1
ATOM 712 O O . VAL A 1 92 ? -4.020 -6.976 12.134 1.00 90.75 92 VAL A O 1
ATOM 715 N N . PHE A 1 93 ? -6.016 -6.651 11.145 1.00 87.75 93 PHE A N 1
ATOM 716 C CA . PHE A 1 93 ? -6.540 -5.722 12.143 1.00 87.75 93 PHE A CA 1
ATOM 717 C C . PHE A 1 93 ? -7.354 -6.504 13.171 1.00 87.75 93 PHE A C 1
ATOM 719 O O . PHE A 1 93 ? -8.295 -7.211 12.816 1.00 87.75 93 PHE A O 1
ATOM 726 N N . LYS A 1 94 ? -6.992 -6.388 14.450 1.00 89.50 94 LYS A N 1
ATOM 727 C CA . LYS A 1 94 ? -7.789 -6.947 15.547 1.00 89.50 94 LYS A CA 1
ATOM 728 C C . LYS A 1 94 ? -8.851 -5.922 15.929 1.00 89.50 94 LYS A C 1
ATOM 730 O O . LYS A 1 94 ? -8.508 -4.846 16.405 1.00 89.50 94 LYS A O 1
ATOM 735 N N . LEU A 1 95 ? -10.116 -6.250 15.683 1.00 89.12 95 LEU A N 1
ATOM 736 C CA . LEU A 1 95 ? -11.258 -5.396 16.004 1.00 89.12 95 LEU A CA 1
ATOM 737 C C . LEU A 1 95 ? -11.949 -5.901 17.268 1.00 89.12 95 LEU A C 1
ATOM 739 O O . LEU A 1 95 ? -12.051 -7.110 17.486 1.00 89.12 95 LEU A O 1
ATOM 743 N N . GLU A 1 96 ? -12.435 -4.979 18.091 1.00 92.25 96 GLU A N 1
ATOM 744 C CA . GLU A 1 96 ? -13.181 -5.318 19.298 1.00 92.25 96 GLU A CA 1
ATOM 745 C C . GLU A 1 96 ? -14.659 -5.558 18.982 1.00 92.25 96 GLU A C 1
ATOM 747 O O . GLU A 1 96 ? -15.273 -4.875 18.157 1.00 92.25 96 GLU A O 1
ATOM 752 N N . LYS A 1 97 ? -15.257 -6.528 19.679 1.00 95.75 97 LYS A N 1
ATOM 753 C CA . LYS A 1 97 ? -16.681 -6.840 19.541 1.00 95.75 97 LYS A CA 1
ATOM 754 C C . LYS A 1 97 ? -17.534 -5.642 19.981 1.00 95.75 97 LYS A C 1
ATOM 756 O O . LYS A 1 97 ? -17.309 -5.074 21.043 1.00 95.75 97 LYS A O 1
ATOM 761 N N . GLY A 1 98 ? -18.556 -5.310 19.190 1.00 96.75 98 GLY A N 1
ATOM 762 C CA . GLY A 1 98 ? -19.522 -4.250 19.510 1.00 96.75 98 GLY A CA 1
ATOM 763 C C . GLY A 1 98 ? -19.044 -2.827 19.206 1.00 96.75 98 GLY A C 1
ATOM 764 O O . GLY A 1 98 ? -19.724 -1.874 19.578 1.00 96.75 98 GLY A O 1
ATOM 765 N N . LYS A 1 99 ? -17.895 -2.665 18.539 1.00 95.44 99 LYS A N 1
ATOM 766 C CA . LYS A 1 99 ? -17.389 -1.366 18.084 1.00 95.44 99 LYS A CA 1
ATOM 767 C C . LYS A 1 99 ? -17.658 -1.163 16.594 1.00 95.44 99 LYS A C 1
ATOM 769 O O . LYS A 1 99 ? -17.553 -2.096 15.801 1.00 95.44 99 LYS A O 1
ATOM 774 N N . THR A 1 100 ? -17.951 0.080 16.227 1.00 93.94 100 THR A N 1
ATOM 775 C CA . THR A 1 100 ? -18.059 0.517 14.832 1.00 93.94 100 THR A CA 1
ATOM 776 C C . THR A 1 100 ? -16.749 1.166 14.409 1.00 93.94 100 THR A C 1
ATOM 778 O O . THR A 1 100 ? -16.228 2.026 15.118 1.00 93.94 100 THR A O 1
ATOM 781 N N . TYR A 1 101 ? -16.237 0.777 13.243 1.00 88.06 101 TYR A N 1
ATOM 782 C CA . TYR A 1 101 ? -15.013 1.321 12.660 1.00 88.06 101 TYR A CA 1
ATOM 783 C C . TYR A 1 101 ? -15.306 1.838 11.255 1.00 88.06 101 TYR A C 1
ATOM 785 O O . TYR A 1 101 ? -15.895 1.125 10.444 1.00 88.06 101 TYR A O 1
ATOM 793 N N . ASN A 1 102 ? -14.860 3.057 10.965 1.00 87.56 102 ASN A N 1
ATOM 794 C CA . ASN A 1 102 ? -14.949 3.652 9.637 1.00 87.56 102 ASN A CA 1
ATOM 795 C C . ASN A 1 102 ? -13.552 3.651 9.018 1.00 87.56 102 ASN A C 1
ATOM 797 O O . ASN A 1 102 ? -12.648 4.308 9.531 1.00 87.56 102 ASN A O 1
ATOM 801 N N . PHE A 1 103 ? -13.375 2.894 7.937 1.00 83.69 103 PHE A N 1
ATOM 802 C CA . PHE A 1 103 ? -12.110 2.828 7.214 1.00 83.69 103 PHE A CA 1
ATOM 803 C C . PHE A 1 103 ? -12.191 3.657 5.939 1.00 83.69 103 PHE A C 1
ATOM 805 O O . PHE A 1 103 ? -13.025 3.385 5.076 1.00 83.69 103 PHE A O 1
ATOM 812 N N . THR A 1 104 ? -11.269 4.604 5.801 1.00 85.56 104 THR A N 1
ATOM 813 C CA . THR A 1 104 ? -11.009 5.298 4.540 1.00 85.56 104 THR A CA 1
ATOM 814 C C . THR A 1 104 ? -9.651 4.846 4.033 1.00 85.56 104 THR A C 1
ATOM 816 O O . THR A 1 104 ? -8.628 5.096 4.669 1.00 85.56 104 THR A O 1
ATOM 819 N N . TRP A 1 105 ? -9.640 4.150 2.900 1.00 84.69 105 TRP A N 1
ATOM 820 C CA . TRP A 1 105 ? -8.413 3.664 2.279 1.00 84.69 105 TRP A CA 1
ATOM 821 C C . TRP A 1 105 ? -7.959 4.639 1.209 1.00 84.69 105 TRP A C 1
ATOM 823 O O . TRP A 1 105 ? -8.777 5.118 0.433 1.00 84.69 105 TRP A O 1
ATOM 833 N N . TYR A 1 106 ? -6.658 4.884 1.144 1.00 89.19 106 TYR A N 1
ATOM 834 C CA . TYR A 1 106 ? -6.033 5.609 0.048 1.00 89.19 106 TYR A CA 1
ATOM 835 C C . TYR A 1 106 ? -5.107 4.660 -0.692 1.00 89.19 106 TYR A C 1
ATOM 837 O O . TYR A 1 106 ? -4.465 3.802 -0.079 1.00 89.19 106 TYR A O 1
ATOM 845 N N . TYR A 1 107 ? -5.047 4.810 -2.007 1.00 89.38 107 TYR A N 1
ATOM 846 C CA . TYR A 1 107 ? -4.165 4.030 -2.855 1.00 89.38 107 TYR A CA 1
ATOM 847 C C . TYR A 1 107 ? -3.465 4.924 -3.864 1.00 89.38 107 TYR A C 1
ATOM 849 O O . TYR A 1 107 ? -3.916 6.022 -4.182 1.00 89.38 107 TYR A O 1
ATOM 857 N N . GLN A 1 108 ? -2.344 4.429 -4.364 1.00 87.50 108 GLN A N 1
ATOM 858 C CA . GLN A 1 108 ? -1.552 5.100 -5.374 1.00 87.50 108 GLN A CA 1
ATOM 859 C C . GLN A 1 108 ? -0.838 4.041 -6.204 1.00 87.50 108 GLN A C 1
ATOM 861 O O . GLN A 1 108 ? -0.289 3.085 -5.653 1.00 87.50 108 GLN A O 1
ATOM 866 N N . VAL A 1 109 ? -0.844 4.216 -7.522 1.00 86.69 109 VAL A N 1
ATOM 867 C CA . VAL A 1 109 ? -0.083 3.385 -8.454 1.00 86.69 109 VAL A CA 1
ATOM 868 C C . VAL A 1 109 ? 0.625 4.328 -9.411 1.00 86.69 109 VAL A C 1
ATOM 870 O O . VAL A 1 109 ? -0.028 5.079 -10.123 1.00 86.69 109 VAL A O 1
ATOM 873 N N . HIS A 1 110 ? 1.955 4.299 -9.407 1.00 82.44 110 HIS A N 1
ATOM 874 C CA . HIS A 1 110 ? 2.777 5.128 -10.283 1.00 82.44 110 HIS A CA 1
ATOM 875 C C . HIS A 1 110 ? 3.472 4.257 -11.317 1.00 82.44 110 HIS A C 1
ATOM 877 O O . HIS A 1 110 ? 4.143 3.286 -10.962 1.00 82.44 110 HIS A O 1
ATOM 883 N N . VAL A 1 111 ? 3.345 4.639 -12.585 1.00 82.38 111 VAL A N 1
ATOM 884 C CA . VAL A 1 111 ? 4.092 4.048 -13.696 1.00 82.38 111 VAL A CA 1
ATOM 885 C C . VAL A 1 111 ? 4.706 5.145 -14.554 1.00 82.38 111 VAL A C 1
ATOM 887 O O . VAL A 1 111 ? 4.129 6.217 -14.726 1.00 82.38 111 VAL A O 1
ATOM 890 N N . LEU A 1 112 ? 5.907 4.874 -15.061 1.00 79.12 112 LEU A N 1
ATOM 891 C CA . LEU A 1 112 ? 6.665 5.774 -15.925 1.00 79.12 112 LEU A CA 1
ATOM 892 C C . LEU A 1 112 ? 6.860 5.134 -17.304 1.00 79.12 112 LEU A C 1
ATOM 894 O O . LEU A 1 112 ? 6.953 3.905 -17.428 1.00 79.12 112 LEU A O 1
ATOM 898 N N . GLY A 1 113 ? 6.970 5.979 -18.331 1.00 75.12 113 GLY A N 1
ATOM 899 C CA . GLY A 1 113 ? 7.123 5.543 -19.721 1.00 75.12 113 GLY A CA 1
ATOM 900 C C . GLY A 1 113 ? 5.920 4.734 -20.219 1.00 75.12 113 GLY A C 1
ATOM 901 O O . GLY A 1 113 ? 4.850 4.775 -19.629 1.00 75.12 113 GLY A O 1
ATOM 902 N N . GLY A 1 114 ? 6.086 3.950 -21.284 1.00 75.50 114 GLY A N 1
ATOM 903 C CA . GLY A 1 114 ? 5.016 3.104 -21.845 1.00 75.50 114 GLY A CA 1
ATOM 904 C C . GLY A 1 114 ? 4.589 1.905 -20.979 1.00 75.50 114 GLY A C 1
ATOM 905 O O . GLY A 1 114 ? 4.023 0.951 -21.507 1.00 75.50 114 GLY A O 1
ATOM 906 N N . SER A 1 115 ? 4.897 1.908 -19.680 1.00 80.62 115 SER A N 1
ATOM 907 C CA . SER A 1 115 ? 4.567 0.825 -18.749 1.00 80.62 115 SER A CA 1
ATOM 908 C C . SER A 1 115 ? 3.106 0.902 -18.309 1.00 80.62 115 SER A C 1
ATOM 910 O O . SER A 1 115 ? 2.542 1.985 -18.192 1.00 80.62 115 SER A O 1
ATOM 912 N N . GLN A 1 116 ? 2.509 -0.244 -17.986 1.00 82.50 116 GLN A N 1
ATOM 913 C CA . GLN A 1 116 ? 1.159 -0.320 -17.427 1.00 82.50 116 GLN A CA 1
ATOM 914 C C . GLN A 1 116 ? 1.194 -1.055 -16.089 1.00 82.50 116 GLN A C 1
ATOM 916 O O . GLN A 1 116 ? 1.908 -2.046 -15.933 1.00 82.50 116 GLN A O 1
ATOM 921 N N . ALA A 1 117 ? 0.409 -0.581 -15.126 1.00 84.81 117 ALA A N 1
ATOM 922 C CA . ALA A 1 117 ? 0.161 -1.286 -13.876 1.00 84.81 117 ALA A CA 1
ATOM 923 C C . ALA A 1 117 ? -1.299 -1.119 -13.476 1.00 84.81 117 ALA A C 1
ATOM 925 O O . ALA A 1 117 ? -1.941 -0.127 -13.810 1.00 84.81 117 ALA A O 1
ATOM 926 N N . SER A 1 118 ? -1.813 -2.080 -12.722 1.00 87.94 118 SER A N 1
ATOM 927 C CA . SER A 1 118 ? -3.170 -2.036 -12.195 1.00 87.94 118 SER A CA 1
ATOM 928 C C . SER A 1 118 ? -3.205 -2.562 -10.772 1.00 87.94 118 SER A C 1
ATOM 930 O O . SER A 1 118 ? -2.481 -3.503 -10.440 1.00 87.94 118 SER A O 1
ATOM 932 N N . ILE A 1 119 ? -4.096 -2.012 -9.957 1.00 87.06 119 ILE A N 1
ATOM 933 C CA . ILE A 1 119 ? -4.441 -2.538 -8.638 1.00 87.06 119 ILE A CA 1
ATOM 934 C C . ILE A 1 119 ? -5.890 -3.022 -8.655 1.00 87.06 119 ILE A C 1
ATOM 936 O O . ILE A 1 119 ? -6.756 -2.363 -9.218 1.00 87.06 119 ILE A O 1
ATOM 940 N N . SER A 1 120 ? -6.158 -4.181 -8.054 1.00 88.00 120 SER A N 1
ATOM 941 C CA . SER A 1 120 ? -7.517 -4.707 -7.914 1.00 88.00 120 SER A CA 1
ATOM 942 C C . SER A 1 120 ? -7.920 -4.761 -6.447 1.00 88.00 120 SER A C 1
ATOM 944 O O . SER A 1 120 ? -7.245 -5.397 -5.634 1.00 88.00 120 SER A O 1
ATOM 946 N N . PHE A 1 121 ? -9.045 -4.132 -6.120 1.00 87.88 121 PHE A N 1
ATOM 947 C CA . PHE A 1 121 ? -9.672 -4.193 -4.805 1.00 87.88 121 PHE A CA 1
ATOM 948 C C . PHE A 1 121 ? -10.918 -5.070 -4.883 1.00 87.88 121 PHE A C 1
ATOM 950 O O . PHE A 1 121 ? -11.994 -4.612 -5.257 1.00 87.88 121 PHE A O 1
ATOM 957 N N . ASN A 1 122 ? -10.784 -6.352 -4.533 1.00 84.75 122 ASN A N 1
ATOM 958 C CA . ASN A 1 122 ? -11.889 -7.320 -4.588 1.00 84.75 122 ASN A CA 1
ATOM 959 C C . ASN A 1 122 ? -12.605 -7.349 -5.958 1.00 84.75 122 ASN A C 1
ATOM 961 O O . ASN A 1 122 ? -13.831 -7.420 -6.014 1.00 84.75 122 ASN A O 1
ATOM 965 N N . GLY A 1 123 ? -11.843 -7.268 -7.054 1.00 86.06 123 GLY A N 1
ATOM 966 C CA . GLY A 1 123 ? -12.369 -7.262 -8.422 1.00 86.06 123 GLY A CA 1
ATOM 967 C C . GLY A 1 123 ? -12.577 -5.872 -9.032 1.00 86.06 123 GLY A C 1
ATOM 968 O O . GLY A 1 123 ? -12.655 -5.781 -10.251 1.00 86.06 123 GLY A O 1
ATOM 969 N N . ASP A 1 124 ? -12.585 -4.792 -8.240 1.00 87.00 124 ASP A N 1
ATOM 970 C CA . ASP A 1 124 ? -12.592 -3.416 -8.766 1.00 87.00 124 ASP A CA 1
ATOM 971 C C . ASP A 1 124 ? -11.171 -3.026 -9.202 1.00 87.00 124 ASP A C 1
ATOM 973 O O . ASP A 1 124 ? -10.283 -2.854 -8.361 1.00 87.00 124 ASP A O 1
ATOM 977 N N . VAL A 1 125 ? -10.933 -2.975 -10.514 1.00 88.88 125 VAL A N 1
ATOM 978 C CA . VAL A 1 125 ? -9.608 -2.747 -11.110 1.00 88.88 125 VAL A CA 1
ATOM 979 C C . VAL A 1 125 ? -9.399 -1.261 -11.383 1.00 88.88 125 VAL A C 1
ATOM 981 O O . VAL A 1 125 ? -10.189 -0.632 -12.081 1.00 88.88 125 VAL A O 1
ATOM 984 N N . LYS A 1 126 ? -8.293 -0.714 -10.876 1.00 85.94 126 LYS A N 1
ATOM 985 C CA . LYS A 1 126 ? -7.811 0.639 -11.160 1.00 85.94 126 LYS A CA 1
ATOM 986 C C . LYS A 1 126 ? -6.501 0.535 -11.933 1.00 85.94 126 LYS A C 1
ATOM 988 O O . LYS A 1 126 ? -5.516 0.015 -11.405 1.00 85.94 126 LYS A O 1
ATOM 993 N N . THR A 1 127 ? -6.496 0.998 -13.177 1.00 86.00 127 THR A N 1
ATOM 994 C CA . THR A 1 127 ? -5.310 1.003 -14.045 1.00 86.00 127 THR A CA 1
ATOM 995 C C . THR A 1 127 ? -4.612 2.350 -13.944 1.00 86.00 127 THR A C 1
ATOM 997 O O . THR A 1 127 ? -5.260 3.390 -14.012 1.00 86.00 127 THR A O 1
ATOM 1000 N N . ALA A 1 128 ? -3.295 2.329 -13.771 1.00 81.62 128 ALA A N 1
ATOM 1001 C CA . ALA A 1 128 ? -2.480 3.528 -13.792 1.00 81.62 128 ALA A CA 1
ATOM 1002 C C . ALA A 1 128 ? -2.218 3.965 -15.232 1.00 81.62 128 ALA A C 1
ATOM 1004 O O . ALA A 1 128 ? -1.761 3.177 -16.065 1.00 81.62 128 ALA A O 1
ATOM 1005 N N . THR A 1 129 ? -2.471 5.237 -15.493 1.00 75.44 129 THR A N 1
ATOM 1006 C CA . THR A 1 129 ? -1.977 5.961 -16.657 1.00 75.44 129 THR A CA 1
ATOM 1007 C C . THR A 1 129 ? -0.506 6.324 -16.439 1.00 75.44 129 THR A C 1
ATOM 1009 O O . THR A 1 129 ? -0.129 6.715 -15.330 1.00 75.44 129 THR A O 1
ATOM 1012 N N . PRO A 1 130 ? 0.361 6.180 -17.459 1.00 74.94 130 PRO A N 1
ATOM 1013 C CA . PRO A 1 130 ? 1.697 6.756 -17.422 1.00 74.94 130 PRO A CA 1
ATOM 1014 C C . PRO A 1 130 ? 1.654 8.227 -17.051 1.00 74.94 130 PRO A C 1
ATOM 1016 O O . PRO A 1 130 ? 0.905 8.996 -17.652 1.00 74.94 130 PRO A O 1
ATOM 1019 N N . ILE A 1 131 ? 2.474 8.608 -16.077 1.00 71.19 131 ILE A N 1
ATOM 1020 C CA . ILE A 1 131 ? 2.566 10.002 -15.659 1.00 71.19 131 ILE A CA 1
ATOM 1021 C C . ILE A 1 131 ? 3.252 10.789 -16.779 1.00 71.19 131 ILE A C 1
ATOM 1023 O O . ILE A 1 131 ? 4.465 10.700 -16.977 1.00 71.19 131 ILE A O 1
ATOM 1027 N N . ASP A 1 132 ? 2.444 11.539 -17.521 1.00 65.31 132 ASP A N 1
ATOM 1028 C CA . ASP A 1 132 ? 2.847 12.689 -18.324 1.00 65.31 132 ASP A CA 1
ATOM 1029 C C . ASP A 1 132 ? 3.105 13.856 -17.355 1.00 65.31 132 ASP A C 1
ATOM 1031 O O . ASP A 1 132 ? 2.306 14.118 -16.456 1.00 65.31 132 ASP A O 1
ATOM 1035 N N . THR A 1 133 ? 4.216 14.573 -17.533 1.00 58.12 133 THR A N 1
ATOM 1036 C CA . THR A 1 133 ? 4.597 15.766 -16.755 1.00 58.12 133 THR A CA 1
ATOM 1037 C C . THR A 1 133 ? 3.518 16.858 -16.657 1.00 58.12 133 THR A C 1
ATOM 1039 O O . THR A 1 133 ? 3.651 17.752 -15.824 1.00 58.12 133 THR A O 1
ATOM 1042 N N . ASN A 1 134 ? 2.459 16.792 -17.463 1.00 60.84 134 ASN A N 1
ATOM 1043 C CA . ASN A 1 134 ? 1.344 17.734 -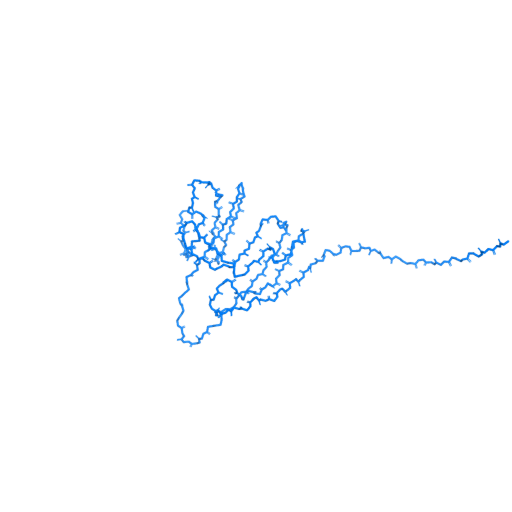17.490 1.00 60.84 134 ASN A CA 1
ATOM 1044 C C . ASN A 1 134 ? 0.141 17.322 -16.620 1.00 60.84 134 ASN A C 1
ATOM 1046 O O . ASN A 1 134 ? -0.746 18.149 -16.414 1.00 60.84 134 ASN A O 1
ATOM 1050 N N . ASN A 1 135 ? 0.088 16.089 -16.094 1.00 61.59 135 ASN A N 1
ATOM 1051 C CA . ASN A 1 135 ? -1.006 15.630 -15.231 1.00 61.59 135 ASN A CA 1
ATOM 1052 C C . ASN A 1 135 ? -0.493 15.207 -13.845 1.00 61.59 135 ASN A C 1
ATOM 1054 O O . ASN A 1 135 ? -0.117 14.060 -13.605 1.00 61.59 135 ASN A O 1
ATOM 1058 N N . MET A 1 136 ? -0.483 16.168 -12.920 1.00 64.56 136 MET A N 1
ATOM 1059 C CA . MET A 1 136 ? -0.044 15.973 -11.534 1.00 64.56 136 MET A CA 1
ATOM 1060 C C . MET A 1 136 ? -1.084 15.236 -10.670 1.00 64.56 136 MET A C 1
ATOM 1062 O O . MET A 1 136 ? -0.742 14.788 -9.577 1.00 64.56 136 MET A O 1
ATOM 1066 N N . ASP A 1 137 ? -2.328 15.066 -11.131 1.00 65.81 137 ASP A N 1
ATOM 1067 C CA . ASP A 1 137 ? -3.394 14.442 -10.328 1.00 65.81 137 ASP A CA 1
ATOM 1068 C C . ASP A 1 137 ? -3.168 12.938 -10.121 1.00 65.81 137 ASP A C 1
ATOM 1070 O O . ASP A 1 137 ? -3.605 12.357 -9.123 1.00 65.81 137 ASP A O 1
ATOM 1074 N N . ASP A 1 138 ? -2.423 12.301 -11.026 1.00 68.50 138 ASP A N 1
ATOM 1075 C CA . ASP A 1 138 ? -2.011 10.901 -10.899 1.00 68.50 138 ASP A CA 1
ATOM 1076 C C . ASP A 1 138 ? -0.832 10.707 -9.929 1.00 68.50 138 ASP A C 1
ATOM 1078 O O . ASP A 1 138 ? -0.531 9.572 -9.558 1.00 68.50 138 ASP A O 1
ATOM 1082 N N . LEU A 1 139 ? -0.212 11.801 -9.455 1.00 73.06 139 LEU A N 1
ATOM 1083 C CA . LEU A 1 139 ? 0.830 11.776 -8.420 1.00 73.06 139 LEU A CA 1
ATOM 1084 C C . LEU A 1 139 ? 0.277 11.773 -6.996 1.00 73.06 139 LEU A C 1
ATOM 1086 O O . LEU A 1 139 ? 1.055 11.599 -6.056 1.00 73.06 139 LEU A O 1
ATOM 1090 N N . LEU A 1 140 ? -1.027 11.985 -6.802 1.00 80.81 140 LEU A N 1
ATOM 1091 C CA . LEU A 1 140 ? -1.634 12.060 -5.474 1.00 80.81 140 LEU A CA 1
ATOM 1092 C C . LEU A 1 140 ? -2.300 10.728 -5.097 1.00 80.81 140 LEU A C 1
ATOM 1094 O O . LEU A 1 140 ? -2.958 10.108 -5.936 1.00 80.81 140 LEU A O 1
ATOM 1098 N N . PRO A 1 141 ? -2.175 10.265 -3.837 1.00 86.94 141 PRO A N 1
ATOM 1099 C CA . PRO A 1 141 ? -2.971 9.147 -3.355 1.00 86.94 141 PRO A CA 1
ATOM 1100 C C . PRO A 1 141 ? -4.465 9.458 -3.470 1.00 86.94 141 PRO A C 1
ATOM 1102 O O . PRO A 1 141 ? -4.935 10.495 -3.002 1.00 86.94 141 PRO A O 1
ATOM 1105 N N . LYS A 1 142 ? -5.228 8.537 -4.056 1.00 86.88 142 LYS A N 1
ATOM 1106 C CA . LYS A 1 142 ? -6.671 8.686 -4.266 1.00 86.88 142 LYS A CA 1
ATOM 1107 C C . LYS A 1 142 ? -7.425 7.888 -3.202 1.00 86.88 142 LYS A C 1
ATOM 1109 O O . LYS A 1 142 ? -7.021 6.758 -2.900 1.00 86.88 142 LYS A O 1
ATOM 1114 N N . PRO A 1 143 ? -8.509 8.426 -2.613 1.00 87.88 143 PRO A N 1
ATOM 1115 C CA . PRO A 1 143 ? -9.365 7.625 -1.753 1.00 87.88 143 PRO A CA 1
ATOM 1116 C C . PRO A 1 143 ? -9.972 6.493 -2.587 1.00 87.88 143 PRO A C 1
ATOM 1118 O O . PRO A 1 143 ? -10.484 6.715 -3.681 1.00 87.88 143 PRO A O 1
ATOM 1121 N N . TYR A 1 144 ? -9.925 5.268 -2.080 1.00 85.38 144 TYR A N 1
ATOM 1122 C CA . TYR A 1 144 ? -10.630 4.155 -2.692 1.00 85.38 144 TYR A CA 1
ATOM 1123 C C . TYR A 1 144 ? -12.133 4.326 -2.471 1.00 85.38 144 TYR A C 1
ATOM 1125 O O . TYR A 1 144 ? -12.610 4.330 -1.331 1.00 85.38 144 TYR A O 1
ATOM 1133 N N . LYS A 1 145 ? -12.880 4.406 -3.570 1.00 83.62 145 LYS A N 1
ATOM 1134 C CA . LYS A 1 145 ? -14.336 4.305 -3.584 1.00 83.62 145 LYS A CA 1
ATOM 1135 C C . LYS A 1 145 ? -14.726 3.142 -4.482 1.00 83.62 145 LYS A C 1
ATOM 1137 O O . LYS A 1 145 ? -14.328 3.066 -5.644 1.00 83.62 145 LYS A O 1
ATOM 1142 N N . LYS A 1 146 ? -15.523 2.232 -3.923 1.00 66.62 146 LYS A N 1
ATOM 1143 C CA . LYS A 1 146 ? -16.166 1.160 -4.679 1.00 66.62 146 LYS A CA 1
ATOM 1144 C C . LYS A 1 146 ? -17.105 1.846 -5.680 1.00 66.62 146 LYS A C 1
ATOM 1146 O O . LYS A 1 146 ? -18.077 2.447 -5.228 1.00 66.62 146 LYS A O 1
ATOM 1151 N N . ASN A 1 147 ? -16.782 1.781 -6.977 1.00 60.25 147 ASN A N 1
ATOM 1152 C CA . ASN A 1 147 ? -17.499 2.376 -8.129 1.00 60.25 147 ASN A CA 1
ATOM 1153 C C . ASN A 1 147 ? -16.956 3.692 -8.729 1.00 60.25 147 ASN A C 1
ATOM 1155 O O . ASN A 1 147 ? -17.684 4.329 -9.489 1.00 60.25 147 ASN A O 1
ATOM 1159 N N . ASP A 1 148 ? -15.701 4.084 -8.494 1.00 51.19 148 ASP A N 1
ATOM 1160 C CA . ASP A 1 148 ? -15.077 5.099 -9.366 1.00 51.19 148 ASP A CA 1
ATOM 1161 C C . ASP A 1 148 ? -14.766 4.460 -10.736 1.00 51.19 148 ASP A C 1
ATOM 1163 O O . ASP A 1 148 ? -13.665 3.954 -10.971 1.00 51.19 148 ASP A O 1
ATOM 1167 N N . CYS A 1 149 ? -15.783 4.394 -11.594 1.00 38.97 149 CYS A N 1
ATOM 1168 C CA . CYS A 1 149 ? -15.665 4.246 -13.038 1.00 38.97 149 CYS A CA 1
ATOM 1169 C C . CYS A 1 149 ? -15.899 5.634 -13.640 1.00 38.97 149 CYS A C 1
ATOM 1171 O O . CYS A 1 149 ? -16.961 6.222 -13.432 1.00 38.97 149 CYS A O 1
ATOM 1173 N N . SER A 1 150 ? -14.923 6.133 -14.387 1.00 38.25 150 SER A N 1
ATOM 1174 C CA . SER A 1 150 ? -15.127 7.129 -15.439 1.00 38.25 150 SER A CA 1
ATOM 1175 C C . SER A 1 150 ? -14.600 6.533 -16.727 1.00 38.25 150 SER A C 1
ATOM 1177 O O . SER A 1 150 ? -13.410 6.138 -16.690 1.00 38.25 150 SER A O 1
#

pLDDT: mean 76.02, std 20.99, range [29.31, 96.75]

Organism: NCBI:txid1265818